Protein AF-A0A8T3M7A2-F1 (afdb_monomer_lite)

Structure (mmCIF, N/CA/C/O backbone):
data_AF-A0A8T3M7A2-F1
#
_entry.id   AF-A0A8T3M7A2-F1
#
loop_
_atom_site.group_PDB
_atom_site.id
_atom_site.type_symbol
_atom_site.label_atom_id
_atom_site.label_alt_id
_atom_site.label_comp_id
_atom_site.label_asym_id
_atom_site.label_entity_id
_atom_site.label_seq_id
_atom_site.pdbx_PDB_ins_code
_atom_site.Cartn_x
_atom_site.Cartn_y
_atom_site.Cartn_z
_atom_site.occupancy
_atom_site.B_iso_or_equiv
_atom_site.auth_seq_id
_atom_site.auth_comp_id
_atom_site.auth_asym_id
_atom_site.auth_atom_id
_atom_site.pdbx_PDB_model_num
ATOM 1 N N . MET A 1 1 ? -0.140 -16.084 -7.854 1.00 65.75 1 MET A N 1
ATOM 2 C CA . MET A 1 1 ? -0.391 -14.698 -8.305 1.00 65.75 1 MET A CA 1
ATOM 3 C C . MET A 1 1 ? -0.855 -14.769 -9.748 1.00 65.75 1 MET A C 1
ATOM 5 O O . MET A 1 1 ? -0.156 -15.412 -10.521 1.00 65.75 1 MET A O 1
ATOM 9 N N . ASP A 1 2 ? -2.008 -14.191 -10.082 1.00 90.25 2 ASP A N 1
ATOM 10 C CA . ASP A 1 2 ? -2.536 -14.167 -11.455 1.00 90.25 2 ASP A CA 1
ATOM 11 C C . ASP A 1 2 ? -1.751 -13.188 -12.354 1.00 90.25 2 ASP A C 1
ATOM 13 O O . ASP A 1 2 ? -1.146 -12.222 -11.870 1.00 90.25 2 ASP A O 1
ATOM 17 N N . ASP A 1 3 ? -1.764 -13.428 -13.664 1.00 85.94 3 ASP A N 1
ATOM 18 C CA . ASP A 1 3 ? -1.021 -12.636 -14.646 1.00 85.94 3 ASP A CA 1
ATOM 19 C C . ASP A 1 3 ? -1.591 -11.232 -14.817 1.00 85.94 3 ASP A C 1
ATOM 21 O O . ASP A 1 3 ? -0.826 -10.278 -15.004 1.00 85.94 3 ASP A O 1
ATOM 25 N N . ARG A 1 4 ? -2.914 -11.051 -14.683 1.00 85.50 4 ARG A N 1
ATOM 26 C CA . ARG A 1 4 ? -3.486 -9.698 -14.670 1.00 85.50 4 ARG A CA 1
ATOM 27 C C . ARG A 1 4 ? -3.010 -8.929 -13.450 1.00 85.50 4 ARG A C 1
ATOM 29 O O . ARG A 1 4 ? -2.640 -7.763 -13.577 1.00 85.50 4 ARG A O 1
ATOM 36 N N . THR A 1 5 ? -2.962 -9.580 -12.287 1.00 83.75 5 THR A N 1
ATOM 37 C CA . THR A 1 5 ? -2.483 -8.951 -11.052 1.00 83.75 5 THR A CA 1
ATOM 38 C C . THR A 1 5 ? -1.006 -8.573 -11.159 1.00 83.75 5 THR A C 1
ATOM 40 O O . THR A 1 5 ? -0.635 -7.461 -10.790 1.00 83.75 5 THR A O 1
ATOM 43 N N . ARG A 1 6 ? -0.156 -9.441 -11.730 1.00 82.94 6 ARG A N 1
ATOM 44 C CA . ARG A 1 6 ? 1.258 -9.104 -11.986 1.00 82.94 6 ARG A CA 1
ATOM 45 C C . ARG A 1 6 ? 1.405 -7.909 -12.923 1.00 82.94 6 ARG A C 1
ATOM 47 O O . ARG A 1 6 ? 2.173 -6.997 -12.627 1.00 82.94 6 ARG A O 1
ATOM 54 N N . ARG A 1 7 ? 0.648 -7.881 -14.025 1.00 83.62 7 ARG A N 1
ATOM 55 C CA . ARG A 1 7 ? 0.665 -6.757 -14.974 1.00 83.62 7 ARG A CA 1
ATOM 56 C C . ARG A 1 7 ? 0.215 -5.455 -14.315 1.00 83.62 7 ARG A C 1
ATOM 58 O O . ARG A 1 7 ? 0.850 -4.430 -14.548 1.00 83.62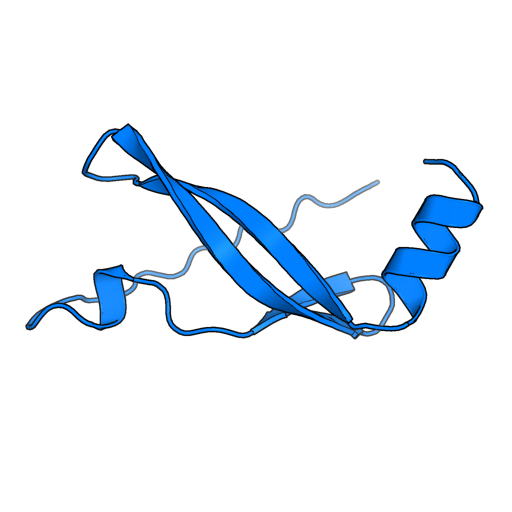 7 ARG A O 1
ATOM 65 N N . ALA A 1 8 ? -0.810 -5.489 -13.466 1.00 80.88 8 ALA A N 1
ATOM 66 C CA . ALA A 1 8 ? -1.269 -4.317 -12.720 1.00 80.88 8 ALA A CA 1
ATOM 67 C C . ALA A 1 8 ? -0.192 -3.782 -11.756 1.00 80.88 8 ALA A C 1
ATOM 69 O O . ALA A 1 8 ? 0.061 -2.581 -11.713 1.00 80.88 8 ALA A O 1
ATOM 70 N N . LEU A 1 9 ? 0.511 -4.673 -11.050 1.00 82.31 9 LEU A N 1
ATOM 71 C CA . LEU A 1 9 ? 1.585 -4.306 -10.119 1.00 82.31 9 LEU A CA 1
ATOM 72 C C . LEU A 1 9 ? 2.907 -3.912 -10.795 1.00 82.31 9 LEU A C 1
ATOM 74 O O . LEU A 1 9 ? 3.797 -3.390 -10.129 1.00 82.31 9 LEU A O 1
ATOM 78 N N . SER A 1 10 ? 3.073 -4.169 -12.093 1.00 78.62 10 SER A N 1
ATOM 79 C CA . SER A 1 10 ? 4.295 -3.803 -12.826 1.00 78.62 10 SER A CA 1
ATOM 80 C C . SER A 1 10 ? 4.347 -2.329 -13.234 1.00 78.62 10 SER A C 1
ATOM 82 O O . SER A 1 10 ? 5.427 -1.791 -13.441 1.00 78.62 10 SER A O 1
ATOM 84 N N . ARG A 1 11 ? 3.189 -1.666 -13.340 1.00 76.12 11 ARG A N 1
ATOM 85 C CA . ARG A 1 11 ? 3.079 -0.331 -13.947 1.00 76.12 11 ARG A CA 1
ATOM 86 C C . ARG A 1 11 ? 3.242 0.827 -12.959 1.00 76.12 11 ARG A C 1
ATOM 88 O O . ARG A 1 11 ? 3.489 1.935 -13.411 1.00 76.12 11 ARG A O 1
ATOM 95 N N . GLY A 1 12 ? 3.150 0.563 -11.649 1.00 66.06 12 GLY A N 1
ATOM 96 C CA . GLY A 1 12 ? 3.206 1.586 -10.595 1.00 66.06 12 GLY A CA 1
ATOM 97 C C . GLY A 1 12 ? 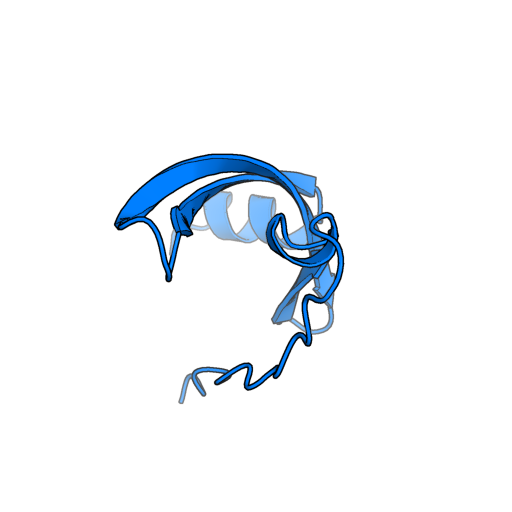2.003 2.536 -10.644 1.00 66.06 12 GLY A C 1
ATOM 98 O O . GLY A 1 12 ? 1.869 3.330 -11.568 1.00 66.06 12 GLY A O 1
ATOM 99 N N . HIS A 1 13 ? 1.105 2.458 -9.661 1.00 79.56 13 HIS A N 1
ATOM 100 C CA . HIS A 1 13 ? -0.160 3.208 -9.650 1.00 79.56 13 HIS A CA 1
ATOM 101 C C . HIS A 1 13 ? -0.590 3.602 -8.227 1.00 79.56 13 HIS A C 1
ATOM 103 O O . HIS A 1 13 ? 0.117 3.334 -7.256 1.00 79.56 13 HIS A O 1
ATOM 109 N N . LEU A 1 14 ? -1.753 4.249 -8.105 1.00 86.44 14 LEU A N 1
ATOM 110 C CA . LEU A 1 14 ? -2.452 4.430 -6.833 1.00 86.44 14 LEU A CA 1
ATOM 111 C C . LEU A 1 14 ? -3.105 3.111 -6.412 1.00 86.44 14 LEU A C 1
ATOM 113 O O . LEU A 1 14 ? -3.690 2.405 -7.237 1.00 86.44 14 LEU A O 1
ATOM 117 N N . ILE A 1 15 ? -2.989 2.783 -5.131 1.00 85.44 15 ILE A N 1
ATOM 118 C CA . ILE A 1 15 ? -3.663 1.648 -4.508 1.00 85.44 15 ILE A CA 1
ATOM 119 C C . ILE A 1 15 ? -4.329 2.089 -3.216 1.00 85.44 15 ILE A C 1
ATOM 121 O O . ILE A 1 15 ? -3.804 2.909 -2.464 1.00 85.44 15 ILE A O 1
ATOM 125 N N . ASP A 1 16 ? -5.461 1.471 -2.924 1.00 87.44 16 ASP A N 1
ATOM 126 C CA . ASP A 1 16 ? -6.027 1.495 -1.589 1.00 87.44 16 ASP A CA 1
ATOM 127 C C . ASP A 1 16 ? -5.309 0.476 -0.710 1.00 87.44 16 ASP A C 1
ATOM 129 O O . ASP A 1 16 ? -5.251 -0.713 -1.037 1.00 87.44 16 ASP A O 1
ATOM 133 N N . ILE A 1 17 ? -4.810 0.921 0.440 1.00 84.06 17 ILE A N 1
ATOM 134 C CA . ILE A 1 17 ? -4.337 0.017 1.485 1.00 84.06 17 ILE A CA 1
ATOM 135 C C . ILE A 1 17 ? -5.139 0.226 2.760 1.00 84.06 17 ILE A C 1
ATOM 137 O O . ILE A 1 17 ? -5.340 1.348 3.226 1.00 84.06 17 ILE A O 1
ATOM 141 N N . THR A 1 18 ? -5.566 -0.884 3.355 1.00 86.88 18 THR A N 1
ATOM 142 C CA . THR A 1 18 ? -6.117 -0.893 4.707 1.00 86.88 18 THR A CA 1
ATOM 143 C C . THR A 1 18 ? -5.026 -1.351 5.658 1.00 86.88 18 THR A C 1
ATOM 145 O O . THR A 1 18 ? -4.498 -2.454 5.535 1.00 86.88 18 THR A O 1
ATOM 148 N N . THR A 1 19 ? -4.674 -0.494 6.608 1.00 83.06 19 THR A N 1
ATOM 149 C CA . THR A 1 19 ? -3.672 -0.785 7.636 1.00 83.06 19 THR A CA 1
ATOM 150 C C . THR A 1 19 ? -4.325 -0.799 9.008 1.00 83.06 19 THR A C 1
ATOM 152 O O . THR A 1 19 ? -5.199 0.015 9.299 1.00 83.06 19 THR A O 1
ATOM 155 N N . THR A 1 20 ? -3.897 -1.710 9.875 1.00 85.69 20 THR A N 1
ATOM 156 C CA . THR A 1 20 ? -4.295 -1.698 11.284 1.00 85.69 20 THR A CA 1
ATOM 157 C C . THR A 1 20 ? -3.310 -0.831 12.054 1.00 85.69 20 THR A C 1
ATOM 159 O O . THR A 1 20 ? -2.110 -1.113 12.085 1.00 85.69 20 THR A O 1
ATOM 162 N N . GLY A 1 21 ? -3.795 0.246 12.672 1.00 81.56 21 GLY A N 1
ATOM 163 C CA . GLY A 1 21 ? -2.937 1.152 13.428 1.00 81.56 21 GLY A CA 1
ATOM 164 C C . GLY A 1 21 ? -2.281 0.434 14.609 1.00 81.56 21 GLY A C 1
ATOM 165 O O . GLY A 1 21 ? -2.981 -0.020 15.505 1.00 81.56 21 GLY A O 1
ATOM 166 N N . ARG A 1 22 ? -0.941 0.383 14.659 1.00 78.94 22 ARG A N 1
ATOM 167 C CA . ARG A 1 22 ? -0.186 -0.318 15.723 1.00 78.94 22 ARG A CA 1
ATOM 168 C C . ARG A 1 22 ? -0.619 0.072 17.142 1.00 78.94 22 ARG A C 1
ATOM 170 O O . ARG A 1 22 ? -0.644 -0.780 18.016 1.00 78.94 22 ARG A O 1
ATOM 177 N N . ARG A 1 23 ? -0.912 1.359 17.368 1.00 79.19 23 ARG A N 1
ATOM 178 C CA . ARG A 1 23 ? -1.303 1.896 18.685 1.00 79.19 23 ARG A CA 1
ATOM 179 C C . ARG A 1 23 ? -2.799 1.777 18.965 1.00 79.19 23 ARG A C 1
ATOM 181 O O . ARG A 1 23 ? -3.181 1.576 20.105 1.00 79.19 23 ARG A O 1
ATOM 188 N N . SER A 1 24 ? -3.634 1.955 17.942 1.00 80.62 24 SER A N 1
ATOM 189 C CA . SER A 1 24 ? -5.085 2.072 18.110 1.00 80.62 24 SER A CA 1
ATOM 190 C C . SER A 1 24 ? -5.850 0.782 17.831 1.00 80.62 24 SER A C 1
ATOM 192 O O . SER A 1 24 ? -7.039 0.734 18.109 1.00 80.62 24 SER A O 1
ATOM 194 N N . GLY A 1 25 ? -5.250 -0.212 17.169 1.00 85.19 25 GLY A N 1
ATOM 195 C CA . GLY A 1 25 ? -5.945 -1.418 16.696 1.00 85.19 25 GLY A CA 1
ATOM 196 C C . GLY A 1 25 ? -7.003 -1.173 15.608 1.00 85.19 25 GLY A C 1
ATOM 197 O O . GLY A 1 25 ? -7.492 -2.118 15.004 1.00 85.19 25 GLY A O 1
ATOM 198 N N . ALA A 1 26 ? -7.346 0.085 15.325 1.00 83.81 26 ALA A N 1
ATOM 199 C CA . ALA A 1 26 ? -8.353 0.444 14.336 1.00 83.81 26 ALA A CA 1
ATOM 200 C C . ALA A 1 26 ? -7.852 0.278 12.884 1.00 83.81 26 ALA A C 1
ATOM 202 O O . ALA A 1 26 ? -6.718 0.688 12.586 1.00 83.81 26 ALA A O 1
ATOM 203 N N . PRO A 1 27 ? -8.692 -0.251 11.973 1.00 85.75 27 PRO A N 1
ATOM 204 C CA . PRO A 1 27 ? -8.417 -0.260 10.543 1.00 85.75 27 PRO A CA 1
ATOM 205 C C . PRO A 1 27 ? -8.487 1.160 9.971 1.00 85.75 27 PRO A C 1
ATOM 207 O O . PRO A 1 27 ? -9.358 1.955 10.320 1.00 85.75 27 PRO A O 1
ATOM 210 N N . ARG A 1 28 ? -7.556 1.483 9.077 1.00 83.56 28 ARG A N 1
ATOM 211 C CA . ARG A 1 28 ? -7.473 2.764 8.373 1.00 83.56 28 ARG A CA 1
ATOM 212 C C . ARG A 1 28 ? -7.234 2.507 6.897 1.00 83.56 28 ARG A C 1
ATOM 214 O O . ARG A 1 28 ? -6.238 1.870 6.557 1.00 83.56 28 ARG A O 1
ATOM 221 N N . ARG A 1 29 ? -8.121 3.018 6.045 1.00 85.88 29 ARG A N 1
ATOM 222 C CA . ARG A 1 29 ? -7.959 2.994 4.589 1.00 85.88 29 ARG A CA 1
ATOM 223 C C . ARG A 1 29 ? -7.292 4.282 4.133 1.00 85.88 29 ARG A C 1
ATOM 225 O O . ARG A 1 29 ? -7.723 5.361 4.537 1.00 85.88 29 ARG A O 1
ATOM 232 N N . ILE A 1 30 ? -6.255 4.155 3.318 1.00 85.06 30 ILE A N 1
ATOM 233 C CA . ILE A 1 30 ? -5.596 5.279 2.656 1.00 85.06 30 ILE A CA 1
ATOM 234 C C . ILE A 1 30 ? -5.346 4.935 1.190 1.00 85.06 30 ILE A C 1
ATOM 236 O O . ILE A 1 30 ? -5.000 3.795 0.874 1.00 85.06 30 ILE A O 1
ATOM 240 N N . GLU A 1 31 ? -5.498 5.932 0.326 1.00 85.69 31 GLU A N 1
ATOM 241 C CA . GLU A 1 31 ? -5.004 5.880 -1.045 1.00 85.69 31 GLU A CA 1
ATOM 242 C C . GLU A 1 31 ? -3.521 6.258 -1.034 1.00 85.69 31 GLU A C 1
ATOM 244 O O . GLU A 1 31 ? -3.120 7.237 -0.397 1.00 85.69 31 GLU A O 1
ATOM 249 N N . ILE A 1 32 ? -2.688 5.450 -1.684 1.00 84.38 32 ILE A N 1
ATOM 250 C CA . ILE A 1 32 ? -1.244 5.648 -1.682 1.00 84.38 32 ILE A CA 1
ATOM 251 C C . ILE A 1 32 ? -0.627 5.235 -3.015 1.00 84.38 32 ILE A C 1
ATOM 253 O O . ILE A 1 32 ? -1.034 4.249 -3.630 1.00 84.38 32 ILE A 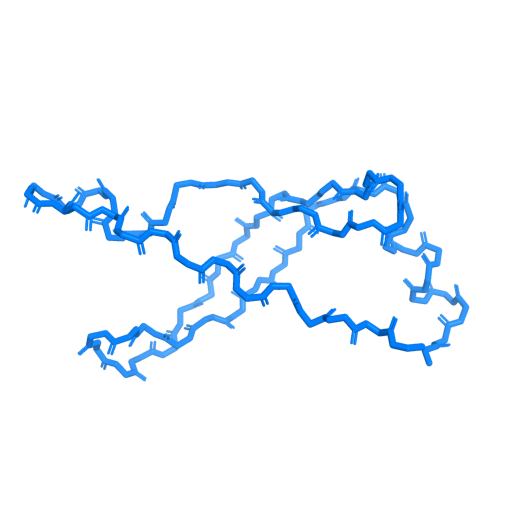O 1
ATOM 257 N N . ALA A 1 33 ? 0.371 5.987 -3.473 1.00 84.94 33 ALA A N 1
ATOM 258 C CA . ALA A 1 33 ? 1.117 5.625 -4.667 1.00 84.94 33 ALA A CA 1
ATOM 259 C C . ALA A 1 33 ? 2.115 4.504 -4.349 1.00 84.94 33 ALA A C 1
ATOM 261 O O . ALA A 1 33 ? 2.761 4.494 -3.294 1.00 84.94 33 ALA A O 1
ATOM 262 N N . PHE A 1 34 ? 2.266 3.560 -5.276 1.00 87.00 34 PHE A N 1
ATOM 263 C CA . PHE A 1 34 ? 3.320 2.557 -5.212 1.00 87.00 34 PHE A CA 1
ATOM 264 C C . PHE A 1 34 ? 4.190 2.573 -6.470 1.00 87.00 34 PHE A C 1
ATOM 266 O O . PHE A 1 34 ? 3.743 2.874 -7.577 1.00 87.00 34 PHE A O 1
ATOM 273 N N . HIS A 1 35 ? 5.445 2.185 -6.290 1.00 83.19 35 HIS A N 1
ATOM 274 C CA . HIS A 1 35 ? 6.447 2.058 -7.333 1.00 83.19 35 HIS A CA 1
ATOM 275 C C . HIS A 1 35 ? 6.966 0.625 -7.345 1.00 83.19 35 HIS A C 1
ATOM 277 O O . HIS A 1 35 ? 7.301 0.070 -6.298 1.00 83.19 35 HIS A O 1
ATOM 283 N N . ASN A 1 36 ? 7.038 0.023 -8.527 1.00 84.00 36 ASN A N 1
ATOM 284 C CA . ASN A 1 36 ? 7.737 -1.237 -8.722 1.00 84.00 36 ASN A CA 1
ATOM 285 C C . ASN A 1 36 ? 9.142 -0.918 -9.234 1.00 84.00 36 ASN A C 1
ATOM 287 O O . ASN A 1 36 ? 9.288 -0.425 -10.349 1.00 84.00 36 ASN A O 1
ATOM 291 N N . ILE A 1 37 ? 10.158 -1.137 -8.403 1.00 84.94 37 ILE A N 1
ATOM 292 C CA . ILE A 1 37 ? 11.559 -0.891 -8.752 1.00 84.94 37 ILE A CA 1
ATOM 293 C C . ILE A 1 37 ? 12.285 -2.220 -8.577 1.00 84.94 37 ILE A C 1
ATOM 295 O O . ILE A 1 37 ? 12.300 -2.771 -7.477 1.00 84.94 37 ILE A O 1
ATOM 299 N N . GLU A 1 38 ? 12.830 -2.760 -9.669 1.00 82.81 38 GLU A N 1
ATOM 300 C CA . GLU A 1 38 ? 13.543 -4.050 -9.685 1.00 82.81 38 GLU A CA 1
ATOM 301 C C . GLU A 1 38 ? 12.716 -5.218 -9.104 1.00 82.81 38 GLU A C 1
ATOM 303 O O . GLU A 1 38 ? 13.223 -6.070 -8.376 1.00 82.81 38 GLU A O 1
ATOM 308 N N . GLY A 1 39 ? 11.403 -5.247 -9.365 1.00 82.00 39 GLY A N 1
ATOM 309 C CA . GLY A 1 39 ? 10.505 -6.283 -8.837 1.00 82.00 39 GLY A CA 1
ATOM 310 C C . GLY A 1 39 ? 10.130 -6.099 -7.363 1.00 82.00 39 GLY A C 1
ATOM 311 O O . GLY A 1 39 ? 9.406 -6.924 -6.802 1.00 82.00 39 GLY A O 1
ATOM 312 N N . ARG A 1 40 ? 10.581 -5.014 -6.725 1.00 81.94 40 ARG A N 1
ATOM 313 C CA . ARG A 1 40 ? 10.257 -4.671 -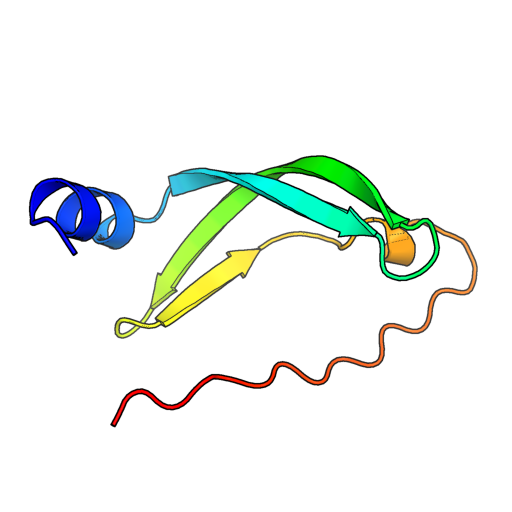5.339 1.00 81.94 40 ARG A CA 1
ATOM 314 C C . ARG A 1 40 ? 9.200 -3.576 -5.322 1.00 81.94 40 ARG A C 1
ATOM 316 O O . ARG A 1 40 ? 9.322 -2.560 -6.000 1.00 81.94 40 ARG A O 1
ATOM 323 N N . LEU A 1 41 ? 8.160 -3.790 -4.522 1.00 83.12 41 LEU A N 1
ATOM 324 C CA . LEU A 1 41 ? 7.088 -2.822 -4.327 1.00 83.12 41 LEU A CA 1
ATOM 325 C C . LEU A 1 41 ? 7.479 -1.843 -3.220 1.00 83.12 41 LEU A C 1
ATOM 327 O O . LEU A 1 41 ? 7.659 -2.226 -2.063 1.00 83.12 41 LEU A O 1
ATOM 331 N N . PHE A 1 42 ? 7.593 -0.577 -3.589 1.00 83.38 42 PHE A N 1
ATOM 332 C CA . PHE A 1 42 ? 7.790 0.545 -2.688 1.00 83.38 42 PHE A CA 1
ATOM 333 C C . PHE A 1 42 ? 6.497 1.336 -2.611 1.00 83.38 42 PHE A C 1
ATOM 335 O O . PHE A 1 42 ? 5.867 1.590 -3.628 1.00 83.38 42 PHE A O 1
ATOM 342 N N . VAL A 1 43 ? 6.109 1.745 -1.413 1.00 83.06 43 VAL A N 1
ATOM 343 C CA . VAL A 1 43 ? 4.926 2.574 -1.196 1.00 83.06 43 VAL A CA 1
ATOM 344 C C . VAL A 1 43 ? 5.407 3.942 -0.725 1.00 83.06 43 VAL A C 1
ATOM 346 O O . VAL A 1 43 ? 6.225 4.015 0.196 1.00 83.06 43 VAL A O 1
ATOM 349 N N . SER A 1 44 ? 4.956 5.012 -1.376 1.00 78.12 44 SER A N 1
ATOM 350 C CA . SER A 1 44 ? 5.350 6.386 -1.061 1.00 78.12 44 SER A CA 1
ATOM 351 C C . SER A 1 44 ? 4.247 7.089 -0.276 1.00 78.12 44 SER A C 1
ATOM 353 O O . SER A 1 44 ? 3.095 7.107 -0.677 1.00 78.12 44 SER A O 1
ATOM 355 N N . GLY A 1 45 ? 4.586 7.675 0.870 1.00 72.50 45 GLY A N 1
ATOM 356 C CA . GLY A 1 45 ? 3.632 8.423 1.684 1.00 72.50 45 GLY A CA 1
ATOM 357 C C . GLY A 1 45 ? 4.182 8.729 3.070 1.00 72.50 45 GLY A C 1
ATOM 358 O O . GLY A 1 45 ? 5.092 8.051 3.553 1.00 72.50 45 GLY A O 1
ATOM 359 N N . MET A 1 46 ? 3.634 9.759 3.716 1.00 69.25 46 MET A N 1
ATOM 360 C CA . MET A 1 46 ? 3.907 10.005 5.130 1.00 69.25 46 MET A CA 1
ATOM 361 C C . MET A 1 46 ? 2.988 9.118 5.970 1.00 69.25 46 MET A C 1
ATOM 363 O O . MET A 1 46 ? 1.766 9.187 5.806 1.00 69.25 46 MET A O 1
ATOM 367 N N . PRO A 1 47 ? 3.530 8.278 6.864 1.00 65.56 47 PRO A N 1
ATOM 368 C CA . PRO A 1 47 ? 2.687 7.494 7.744 1.00 65.56 47 PRO A CA 1
ATOM 369 C C . PRO A 1 47 ? 1.921 8.439 8.680 1.00 65.56 47 PRO A C 1
ATOM 371 O O . PRO A 1 47 ? 2.400 9.507 9.058 1.00 65.56 47 PRO A O 1
ATOM 374 N N . ALA A 1 48 ? 0.681 8.080 9.012 1.00 61.75 48 ALA A N 1
ATOM 375 C CA . ALA A 1 48 ? -0.238 8.986 9.704 1.00 61.75 48 ALA A CA 1
ATOM 376 C C . ALA A 1 48 ? 0.243 9.410 11.107 1.00 61.75 48 ALA A C 1
ATOM 378 O O . ALA A 1 48 ? -0.217 10.419 11.635 1.00 61.75 48 ALA A O 1
ATOM 379 N N . ASP A 1 49 ? 1.146 8.644 11.721 1.00 60.75 49 ASP A N 1
ATOM 380 C CA . ASP A 1 49 ? 1.795 8.986 12.984 1.00 60.75 49 ASP A CA 1
ATOM 381 C C . ASP A 1 49 ? 2.820 10.113 12.838 1.00 60.75 49 ASP A C 1
ATOM 383 O O . ASP A 1 49 ? 2.905 10.911 13.762 1.00 60.75 49 ASP A O 1
ATOM 387 N N . ALA A 1 50 ? 3.486 10.240 11.682 1.00 58.84 50 ALA A N 1
ATOM 388 C CA . ALA A 1 50 ? 4.412 11.330 11.343 1.00 58.84 50 ALA A CA 1
ATOM 389 C C . ALA A 1 50 ? 3.787 12.730 11.460 1.00 58.84 50 ALA A C 1
ATOM 391 O O . ALA A 1 50 ? 4.488 13.723 11.630 1.00 58.84 50 ALA A O 1
ATOM 392 N N . ARG A 1 51 ? 2.458 12.818 11.308 1.00 58.06 51 ARG A N 1
ATOM 393 C CA . ARG A 1 51 ? 1.703 14.076 11.375 1.00 58.06 51 ARG A CA 1
ATOM 394 C C . ARG A 1 51 ? 1.416 14.513 12.817 1.00 58.06 51 ARG A C 1
ATOM 396 O O . ARG A 1 51 ? 0.974 15.639 13.026 1.00 58.06 51 ARG A O 1
ATOM 403 N N . ALA A 1 52 ? 1.635 13.645 13.807 1.00 55.78 52 ALA A N 1
ATOM 404 C CA . ALA A 1 52 ? 1.462 13.988 15.212 1.00 55.78 52 ALA A CA 1
ATOM 405 C C . ALA A 1 52 ? 2.745 14.645 15.763 1.00 55.78 52 ALA A C 1
ATOM 407 O O . ALA A 1 52 ? 3.836 14.117 15.539 1.00 55.78 52 ALA A O 1
ATOM 408 N N . PRO A 1 53 ? 2.649 15.752 16.521 1.00 46.97 53 PRO A N 1
ATOM 409 C CA . PRO A 1 53 ? 3.813 16.340 17.179 1.00 46.97 53 PRO A CA 1
ATOM 410 C C . PRO A 1 53 ? 4.521 15.300 18.065 1.00 46.97 53 PRO A C 1
ATOM 412 O O . PRO A 1 53 ? 3.879 14.653 18.891 1.00 46.97 53 PRO A O 1
ATOM 415 N N . GLY A 1 54 ? 5.835 15.121 17.882 1.00 56.22 54 GLY A N 1
ATOM 416 C CA . GLY A 1 54 ? 6.661 14.211 18.692 1.00 56.22 54 GLY A CA 1
ATOM 417 C C . GLY A 1 54 ? 6.770 12.757 18.202 1.00 56.22 54 GLY A C 1
ATOM 418 O O . GLY A 1 54 ? 7.237 11.899 18.949 1.00 56.22 54 GLY A O 1
ATOM 419 N N . SER A 1 55 ? 6.360 12.432 16.971 1.00 50.53 55 SER A N 1
ATOM 420 C CA . SER A 1 55 ? 6.501 11.073 16.430 1.00 50.53 55 SER A CA 1
ATOM 421 C C . SER A 1 55 ? 7.922 10.764 15.927 1.00 50.53 55 SER A C 1
ATOM 423 O O . SER A 1 55 ? 8.327 11.233 14.863 1.00 50.53 55 SER A O 1
ATOM 425 N N . THR A 1 56 ? 8.660 9.902 16.631 1.00 48.91 56 THR A N 1
ATOM 426 C CA . THR A 1 56 ? 9.906 9.297 16.122 1.00 48.91 56 THR A CA 1
ATOM 427 C C . THR A 1 56 ? 9.590 8.000 15.377 1.00 48.91 56 THR A C 1
ATOM 429 O O . THR A 1 56 ? 9.220 6.993 15.984 1.00 48.91 56 THR A O 1
ATOM 432 N N . ILE A 1 57 ? 9.753 7.994 14.051 1.00 52.75 57 ILE A N 1
ATOM 433 C CA . ILE A 1 57 ? 9.518 6.804 13.219 1.00 52.75 57 ILE A CA 1
ATOM 434 C C . ILE A 1 57 ? 10.763 5.906 13.260 1.00 52.75 57 ILE A C 1
ATOM 436 O O . ILE A 1 57 ? 11.699 6.074 12.481 1.00 52.75 57 ILE A O 1
ATOM 440 N N . SER A 1 58 ? 10.778 4.912 14.152 1.00 44.78 58 SER A N 1
ATOM 441 C CA . SER A 1 58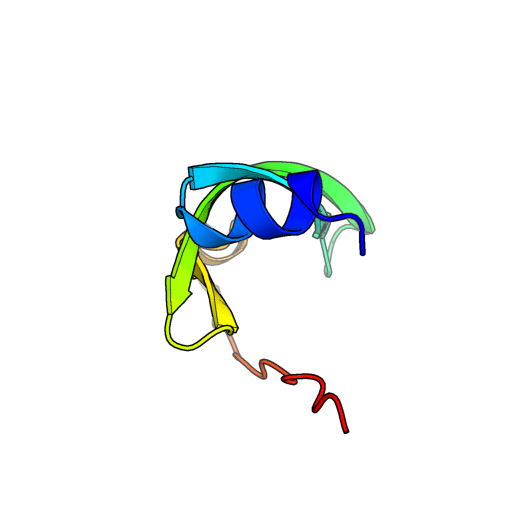 ? 11.789 3.844 14.117 1.00 44.78 58 SER A CA 1
ATOM 442 C C . SER A 1 58 ? 11.426 2.818 13.037 1.00 44.78 58 SER A C 1
ATOM 444 O O . SER A 1 58 ? 10.480 2.034 13.172 1.00 44.78 58 SER A O 1
ATOM 446 N N . ARG A 1 59 ? 12.144 2.862 11.909 1.00 43.53 59 ARG A N 1
ATOM 447 C CA . ARG A 1 59 ? 11.839 2.087 10.700 1.00 43.53 59 ARG A CA 1
ATOM 448 C C . ARG A 1 59 ? 12.649 0.785 10.655 1.00 43.53 59 ARG A C 1
ATOM 450 O O . ARG A 1 59 ? 13.790 0.781 10.209 1.00 43.53 59 ARG A O 1
ATOM 457 N N . ARG A 1 60 ? 12.037 -0.350 11.021 1.00 37.16 60 ARG A N 1
ATOM 458 C CA . ARG A 1 60 ? 12.535 -1.695 10.662 1.00 37.16 60 ARG A CA 1
ATOM 459 C C . ARG A 1 60 ? 11.604 -2.311 9.621 1.00 37.16 60 ARG A C 1
ATOM 461 O O . ARG A 1 60 ? 10.631 -2.979 9.963 1.00 37.16 60 ARG A O 1
ATOM 468 N N . ILE A 1 61 ? 11.882 -2.056 8.344 1.00 41.72 61 ILE A N 1
ATOM 469 C CA . ILE A 1 61 ? 11.191 -2.740 7.246 1.00 41.72 61 ILE A CA 1
ATOM 470 C C . ILE A 1 61 ? 11.799 -4.143 7.156 1.00 41.72 61 ILE A C 1
ATOM 472 O O . ILE A 1 61 ? 12.894 -4.315 6.623 1.00 41.72 61 ILE A O 1
ATOM 476 N N . ARG A 1 62 ? 11.139 -5.154 7.734 1.00 38.59 62 ARG A N 1
ATOM 477 C CA . ARG A 1 62 ? 11.499 -6.553 7.467 1.00 38.59 62 ARG A CA 1
ATOM 478 C C . ARG A 1 62 ? 11.037 -6.879 6.052 1.00 38.59 62 ARG A C 1
ATOM 480 O O . ARG A 1 62 ? 9.878 -7.216 5.843 1.00 38.59 62 ARG A O 1
ATOM 487 N N . GLY A 1 63 ? 11.939 -6.738 5.085 1.00 31.92 63 GLY A N 1
ATOM 488 C CA . GLY A 1 63 ? 11.759 -7.349 3.775 1.00 31.92 63 GLY A CA 1
ATOM 489 C C . GLY A 1 63 ? 11.706 -8.861 3.958 1.00 31.92 63 GLY A C 1
ATOM 490 O O . GLY A 1 63 ? 12.701 -9.462 4.360 1.00 31.92 63 GLY A O 1
ATOM 491 N N . SER A 1 64 ? 10.540 -9.458 3.715 1.00 39.88 64 SER A N 1
ATOM 492 C CA . SER A 1 64 ? 10.426 -10.903 3.545 1.00 39.88 64 SER A CA 1
ATOM 493 C C . SER A 1 64 ? 11.259 -11.278 2.322 1.00 39.88 64 SER A C 1
ATOM 495 O O . SER A 1 64 ? 10.943 -10.860 1.207 1.00 39.88 64 SER A O 1
ATOM 497 N N . ARG A 1 65 ? 12.370 -11.990 2.538 1.00 39.16 65 ARG A N 1
ATOM 498 C CA . ARG A 1 65 ? 13.084 -12.676 1.461 1.00 39.16 65 ARG A CA 1
ATOM 499 C C . ARG A 1 65 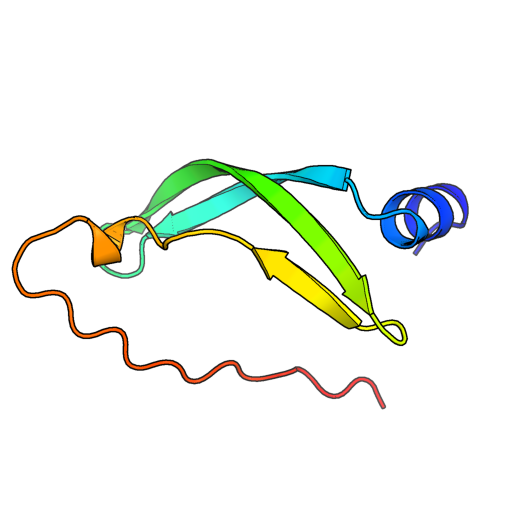? 12.128 -13.738 0.924 1.00 39.16 65 ARG A C 1
ATOM 501 O O . ARG A 1 65 ? 11.788 -14.657 1.659 1.00 39.16 65 ARG A O 1
ATOM 508 N N . SER A 1 66 ? 11.695 -13.598 -0.326 1.00 37.34 66 SER A N 1
ATOM 509 C CA . SER A 1 66 ? 11.268 -14.771 -1.082 1.00 37.34 66 SER A CA 1
ATOM 510 C C . SER A 1 66 ? 12.543 -15.499 -1.478 1.00 37.34 66 SER A C 1
ATOM 512 O O . SER A 1 66 ? 13.384 -14.922 -2.170 1.00 37.34 66 SER A O 1
ATOM 514 N N . THR A 1 67 ? 12.704 -16.704 -0.941 1.00 44.00 67 THR A N 1
ATOM 515 C CA . THR A 1 67 ? 13.489 -17.773 -1.566 1.00 44.00 67 THR A CA 1
ATOM 516 C C . THR A 1 67 ? 12.915 -18.084 -2.946 1.00 44.00 67 THR A C 1
ATOM 518 O O . THR A 1 67 ? 11.709 -17.792 -3.157 1.00 44.00 67 THR A O 1
#

Sequence (67 aa):
MDDRTRRALSRGHLIDITTTGRRSGAPRRIEIAFHNIEGRLFVSGMPADARAPGSTISRRIRGSRST

pLDDT: mean 71.56, std 17.1, range [31.92, 90.25]

Foldseek 3Di:
DDPVVVVVQQPKAWDWDWDQDPPPSDTDIDIWTWDQDPNDIDTDDDDPQNPDPPDDDPDDDPDDDDD

Radius of gyration: 14.26 Å; chains: 1; bounding box: 22×34×34 Å

Secondary structure (DSSP, 8-state):
--HHHHHHHHS--EEEEEEE-TTT--EEEEEEEEEEETTEEEEES--TTTTSTT-------------